Protein AF-A0A4D4L540-F1 (afdb_monomer_lite)

pLDDT: mean 85.65, std 12.13, range [50.94, 97.75]

Structure (mmCIF, N/CA/C/O backbone):
data_AF-A0A4D4L540-F1
#
_entry.id   AF-A0A4D4L540-F1
#
loop_
_atom_site.group_PDB
_atom_site.id
_atom_site.type_symbol
_atom_site.label_atom_id
_atom_site.label_alt_id
_atom_site.label_comp_id
_atom_site.label_asym_id
_atom_site.label_entity_id
_atom_site.label_seq_id
_atom_site.pdbx_PDB_ins_code
_atom_site.Cartn_x
_atom_site.Cartn_y
_atom_site.Cartn_z
_atom_site.occupancy
_atom_site.B_iso_or_equiv
_atom_site.auth_seq_id
_atom_site.auth_comp_id
_atom_site.auth_asym_id
_atom_site.auth_atom_id
_atom_site.pdbx_PDB_model_num
ATOM 1 N N . MET A 1 1 ? -21.948 16.896 33.486 1.00 55.62 1 MET A N 1
ATOM 2 C CA . MET A 1 1 ? -22.134 15.804 32.496 1.00 55.62 1 MET A CA 1
ATOM 3 C C . MET A 1 1 ? -21.204 15.960 31.282 1.00 55.62 1 MET A C 1
ATOM 5 O O . MET A 1 1 ? -21.422 15.302 30.276 1.00 55.62 1 MET A O 1
ATOM 9 N N . GLU A 1 2 ? -20.138 16.765 31.365 1.00 60.41 2 GLU A N 1
ATOM 10 C CA . GLU A 1 2 ? -19.274 17.087 30.211 1.00 60.41 2 GLU A CA 1
ATOM 11 C C . GLU A 1 2 ? -17.996 16.228 30.137 1.00 60.41 2 GLU A C 1
ATOM 13 O O . GLU A 1 2 ? -17.493 15.958 29.051 1.00 60.41 2 GLU A O 1
ATOM 18 N N . GLU A 1 3 ? -17.513 15.701 31.267 1.00 60.41 3 GLU A N 1
ATOM 19 C CA . GLU A 1 3 ? -16.273 14.905 31.336 1.00 60.41 3 GLU A CA 1
ATOM 20 C C . GLU A 1 3 ? -16.337 13.585 30.543 1.00 60.41 3 GLU A C 1
ATOM 22 O O . GLU A 1 3 ? -15.355 13.163 29.931 1.00 60.41 3 GLU A O 1
ATOM 27 N N . HIS A 1 4 ? -17.510 12.945 30.494 1.00 61.41 4 HIS A N 1
ATOM 28 C CA . HIS A 1 4 ? -17.696 11.665 29.802 1.00 61.41 4 HIS A CA 1
ATOM 29 C C . HIS A 1 4 ? -17.673 11.795 28.270 1.00 61.41 4 HIS A C 1
ATOM 31 O O . HIS A 1 4 ? -17.213 10.870 27.597 1.00 61.41 4 HIS A O 1
ATOM 37 N N . GLY A 1 5 ? -18.124 12.930 27.720 1.00 69.56 5 GLY A N 1
ATOM 38 C CA . GLY A 1 5 ? -18.134 13.179 26.273 1.00 69.56 5 GLY A CA 1
ATOM 39 C C . GLY A 1 5 ? -16.718 13.285 25.713 1.00 69.56 5 GLY A C 1
ATOM 40 O O . GLY A 1 5 ? -16.352 12.554 24.795 1.00 69.56 5 GLY A O 1
ATOM 41 N N . VAL A 1 6 ? -15.870 14.072 26.381 1.00 76.88 6 VAL A N 1
ATOM 42 C CA . VAL A 1 6 ? -14.464 14.258 25.993 1.00 76.88 6 VAL A CA 1
ATOM 43 C C . VAL A 1 6 ? -13.676 12.942 26.086 1.00 76.88 6 VAL A C 1
ATOM 45 O O . VAL A 1 6 ? -12.824 12.649 25.242 1.00 76.88 6 VAL A O 1
ATOM 48 N N . LEU A 1 7 ? -13.972 12.105 27.087 1.00 80.31 7 LEU A N 1
ATOM 49 C CA . LEU A 1 7 ? -13.385 10.767 27.237 1.00 80.31 7 LEU A CA 1
ATOM 50 C C . LEU A 1 7 ? -13.793 9.815 26.103 1.00 80.31 7 LEU A C 1
ATOM 52 O O . LEU A 1 7 ? -12.936 9.095 25.580 1.00 80.31 7 LEU A O 1
ATOM 56 N N . ALA A 1 8 ? -15.065 9.829 25.700 1.00 82.69 8 ALA A N 1
ATOM 57 C CA . ALA A 1 8 ? -15.565 9.030 24.585 1.00 82.69 8 ALA A CA 1
ATOM 58 C C . ALA A 1 8 ? -14.953 9.475 23.246 1.00 82.69 8 ALA A C 1
ATOM 60 O O . ALA A 1 8 ? -14.460 8.636 22.493 1.00 82.69 8 ALA A O 1
ATOM 61 N N . GLU A 1 9 ? -14.873 10.782 22.987 1.00 84.56 9 GLU A N 1
ATOM 62 C CA . GLU A 1 9 ? -14.259 11.332 21.772 1.00 84.56 9 GLU A CA 1
ATOM 63 C C . GLU A 1 9 ? -12.766 11.000 21.668 1.00 84.56 9 GLU A C 1
ATOM 65 O O . GLU A 1 9 ? -12.267 10.637 20.600 1.00 84.56 9 GLU A O 1
ATOM 70 N N . ARG A 1 10 ? -12.024 11.083 22.781 1.00 86.50 10 ARG A N 1
ATOM 71 C CA . ARG A 1 10 ? -10.608 10.681 22.807 1.00 86.50 10 ARG A CA 1
ATOM 72 C C . ARG A 1 10 ? -10.441 9.186 22.571 1.00 86.50 10 ARG A C 1
ATOM 74 O O . ARG A 1 10 ? -9.508 8.792 21.873 1.00 86.50 10 ARG A O 1
ATOM 81 N N . ARG A 1 11 ? -11.320 8.359 23.145 1.00 90.81 11 ARG A N 1
ATOM 82 C CA . ARG A 1 11 ? -11.306 6.907 22.930 1.00 90.81 11 ARG A CA 1
ATOM 83 C C . ARG A 1 11 ? -11.603 6.569 21.470 1.00 90.81 11 ARG A C 1
ATOM 85 O O . ARG A 1 11 ? -10.896 5.742 20.910 1.00 90.81 11 ARG A O 1
ATOM 92 N N . MET A 1 12 ? -12.568 7.248 20.850 1.00 93.50 12 MET A N 1
ATOM 93 C CA . MET A 1 12 ? -12.893 7.071 19.435 1.00 93.50 12 MET A CA 1
ATOM 94 C C . MET A 1 12 ? -11.721 7.467 18.533 1.00 93.50 12 MET A C 1
ATOM 96 O O . MET A 1 12 ? -11.335 6.687 17.671 1.00 93.50 12 MET A O 1
ATOM 100 N N . ARG A 1 13 ? -11.094 8.628 18.770 1.00 93.19 13 ARG A N 1
ATOM 101 C CA . ARG A 1 13 ? -9.905 9.056 18.011 1.00 93.19 13 ARG A CA 1
ATOM 102 C C . ARG A 1 13 ? -8.728 8.099 18.163 1.00 93.19 13 ARG A C 1
ATOM 104 O O . ARG A 1 13 ? -8.042 7.827 17.186 1.00 93.19 13 ARG A O 1
ATOM 111 N N . ARG A 1 14 ? -8.502 7.577 19.372 1.00 92.62 14 ARG A N 1
ATOM 112 C CA . ARG A 1 14 ? -7.477 6.552 19.603 1.00 92.62 14 ARG A CA 1
ATOM 113 C C . ARG A 1 14 ? -7.788 5.282 18.814 1.00 92.62 14 ARG A C 1
ATOM 115 O O . ARG A 1 14 ? -6.923 4.819 18.086 1.00 92.62 14 ARG A O 1
ATOM 122 N N . ALA A 1 15 ? -9.008 4.763 18.929 1.00 95.94 15 ALA A N 1
ATOM 123 C CA . ALA A 1 15 ? -9.416 3.555 18.221 1.00 95.94 15 ALA A CA 1
ATOM 124 C C . ALA A 1 15 ? -9.308 3.725 16.697 1.00 95.94 15 ALA A C 1
ATOM 126 O O . ALA A 1 15 ? -8.810 2.835 16.022 1.00 95.94 15 ALA A O 1
ATOM 127 N N . ALA A 1 16 ? -9.703 4.884 16.161 1.00 95.06 16 ALA A N 1
ATOM 128 C CA . ALA A 1 16 ? -9.545 5.193 14.743 1.00 95.06 16 ALA A CA 1
ATOM 129 C C . ALA A 1 16 ? -8.069 5.164 14.313 1.00 95.06 16 ALA A C 1
ATOM 131 O O . ALA A 1 16 ? -7.743 4.508 13.331 1.00 95.06 16 ALA A O 1
ATOM 132 N N . GLY A 1 17 ? -7.174 5.797 15.081 1.00 96.75 17 GLY A N 1
ATOM 133 C CA . GLY A 1 17 ? -5.738 5.778 14.788 1.00 96.75 17 GLY A CA 1
ATOM 134 C C . GLY A 1 17 ? -5.101 4.388 14.913 1.00 96.75 17 GLY A C 1
ATOM 135 O O . GLY A 1 17 ? -4.225 4.038 14.124 1.00 96.75 17 GLY A O 1
ATOM 136 N N . GLU A 1 18 ? -5.551 3.569 15.868 1.00 97.56 18 GLU A N 1
ATOM 137 C CA . GLU A 1 18 ? -5.122 2.170 16.000 1.00 97.56 18 GLU A CA 1
ATOM 138 C C . GLU A 1 18 ? -5.559 1.343 14.783 1.00 97.56 18 GLU A C 1
ATOM 14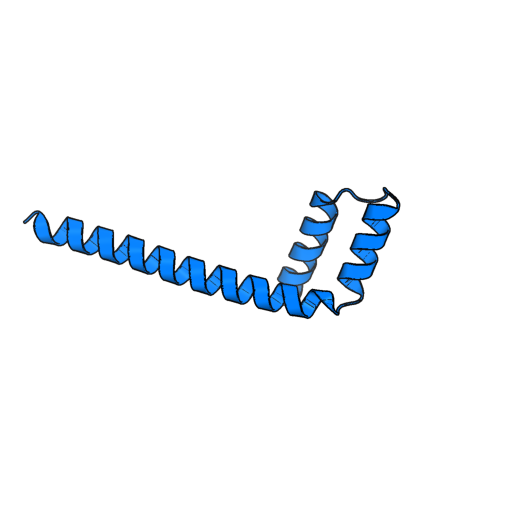0 O O . GLU A 1 18 ? -4.731 0.666 14.175 1.00 97.56 18 GLU A O 1
ATOM 145 N N . VAL A 1 19 ? -6.831 1.448 14.382 1.00 97.12 19 VAL A N 1
ATOM 146 C CA . VAL A 1 19 ? -7.369 0.764 13.195 1.00 97.12 19 VAL A CA 1
ATOM 147 C C . VAL A 1 19 ? -6.639 1.201 11.926 1.00 97.12 19 VAL A C 1
ATOM 149 O O . VAL A 1 19 ? -6.242 0.348 11.137 1.00 97.12 19 VAL A O 1
ATOM 152 N N . GLU A 1 20 ? -6.416 2.503 11.741 1.00 97.00 20 GLU A N 1
ATOM 153 C CA . GLU A 1 20 ? -5.674 3.041 10.596 1.00 97.00 20 GLU A CA 1
ATOM 154 C C . GLU A 1 20 ? -4.242 2.497 10.552 1.00 97.00 20 GLU A C 1
ATOM 156 O O . GLU A 1 20 ? -3.797 2.006 9.515 1.00 97.00 20 GLU A O 1
ATOM 161 N N . THR A 1 21 ? -3.538 2.508 11.687 1.00 97.38 21 THR A N 1
ATOM 162 C CA . THR A 1 21 ? -2.165 1.990 11.782 1.00 97.38 21 THR A CA 1
ATOM 163 C C . THR A 1 21 ? -2.104 0.511 11.410 1.00 97.38 21 THR A C 1
ATOM 165 O O . THR A 1 21 ? -1.242 0.105 10.627 1.00 97.38 21 THR A O 1
ATOM 168 N N . ILE A 1 22 ? -3.027 -0.296 11.942 1.00 96.69 22 ILE A N 1
ATOM 169 C CA . ILE A 1 22 ? -3.113 -1.730 11.643 1.00 96.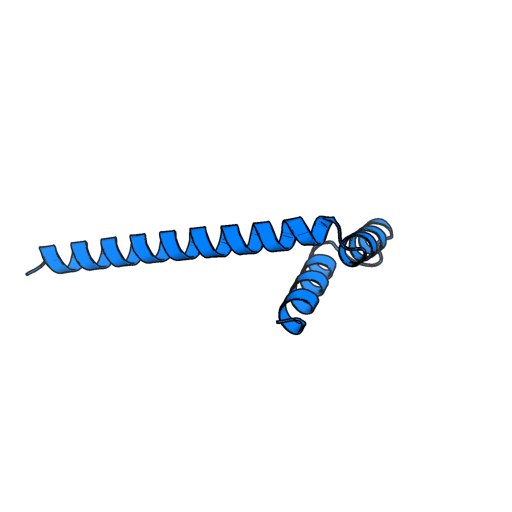69 22 ILE A CA 1
ATOM 170 C C . ILE A 1 22 ? -3.387 -1.941 10.150 1.00 96.69 22 ILE A C 1
ATOM 172 O O . ILE A 1 22 ? -2.683 -2.715 9.503 1.00 96.69 22 ILE A O 1
ATOM 176 N N . ALA A 1 23 ? -4.362 -1.224 9.588 1.00 93.94 23 ALA A N 1
ATOM 177 C CA . ALA A 1 23 ? -4.741 -1.353 8.186 1.00 93.94 23 ALA A CA 1
ATOM 178 C C . ALA A 1 23 ? -3.596 -0.965 7.234 1.00 93.94 23 ALA A C 1
ATOM 180 O O . ALA A 1 23 ? -3.290 -1.712 6.305 1.00 93.94 23 ALA A O 1
ATOM 181 N N . VAL A 1 24 ? -2.921 0.163 7.482 1.00 94.69 24 VAL A N 1
ATOM 182 C CA . VAL A 1 24 ? -1.779 0.616 6.669 1.00 94.69 24 VAL A CA 1
ATOM 183 C C . VAL A 1 24 ? -0.600 -0.348 6.780 1.00 94.69 24 VAL A C 1
ATOM 185 O O . VAL A 1 24 ? 0.070 -0.602 5.780 1.00 94.69 24 VAL A O 1
ATOM 188 N N . THR A 1 25 ? -0.347 -0.904 7.967 1.00 93.88 25 THR A N 1
ATOM 189 C CA . THR A 1 25 ? 0.726 -1.891 8.166 1.00 93.88 25 THR A CA 1
ATOM 190 C C . THR A 1 25 ? 0.447 -3.157 7.360 1.00 93.88 25 THR A C 1
ATOM 192 O O . THR A 1 25 ? 1.284 -3.546 6.550 1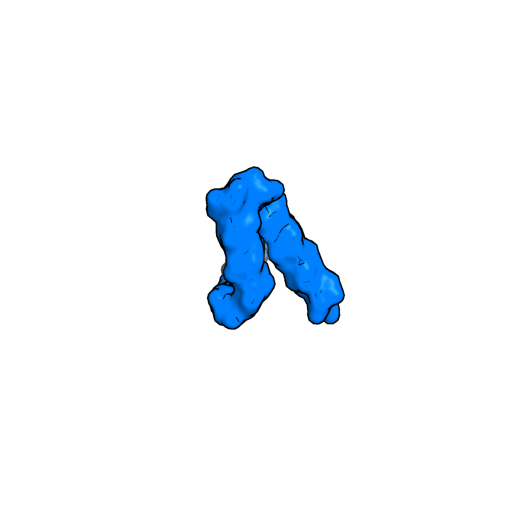.00 93.88 25 THR A O 1
ATOM 195 N N . ALA A 1 26 ? -0.758 -3.722 7.478 1.00 89.56 26 ALA A N 1
ATOM 196 C CA . ALA A 1 26 ? -1.155 -4.906 6.718 1.00 89.56 26 ALA A CA 1
ATOM 197 C C . ALA A 1 26 ? -1.115 -4.666 5.197 1.00 89.56 26 ALA A C 1
ATOM 199 O O . ALA A 1 26 ? -0.666 -5.521 4.433 1.00 89.56 26 ALA A O 1
ATOM 200 N N . LEU A 1 27 ? -1.544 -3.483 4.737 1.00 88.50 27 LEU A N 1
ATOM 201 C CA . LEU A 1 27 ? -1.471 -3.122 3.320 1.00 88.50 27 LEU A CA 1
ATOM 202 C C . LEU A 1 27 ? -0.019 -3.042 2.829 1.00 88.50 27 LEU A C 1
ATOM 204 O O . LEU A 1 27 ? 0.288 -3.532 1.745 1.00 88.50 27 LEU A O 1
ATOM 208 N N . ARG A 1 28 ? 0.883 -2.455 3.624 1.00 87.00 28 ARG A N 1
ATOM 209 C CA . ARG A 1 28 ? 2.312 -2.370 3.291 1.00 87.00 28 ARG A CA 1
ATOM 210 C C . ARG A 1 28 ? 2.973 -3.740 3.215 1.00 87.00 28 ARG A C 1
ATOM 212 O O . ARG A 1 28 ? 3.758 -3.952 2.299 1.00 87.00 28 ARG A O 1
ATOM 219 N N . GLU A 1 29 ? 2.651 -4.650 4.129 1.00 87.31 29 GLU A N 1
ATOM 220 C CA . GLU A 1 29 ? 3.153 -6.030 4.085 1.00 87.31 29 GLU A CA 1
ATOM 221 C C . GLU A 1 29 ? 2.703 -6.732 2.800 1.00 87.31 29 GLU A C 1
ATOM 223 O O . GLU A 1 29 ? 3.533 -7.248 2.056 1.00 87.31 29 GLU A O 1
ATOM 228 N N . ARG A 1 30 ? 1.414 -6.622 2.457 1.00 83.19 30 ARG A N 1
ATOM 229 C CA . ARG A 1 30 ? 0.864 -7.188 1.217 1.00 83.19 30 ARG A CA 1
ATOM 230 C C . ARG A 1 30 ? 1.519 -6.605 -0.042 1.00 83.19 30 ARG A C 1
ATOM 232 O O . ARG A 1 30 ? 1.747 -7.333 -1.002 1.00 83.19 30 ARG A O 1
ATOM 239 N N . ILE A 1 31 ? 1.835 -5.308 -0.056 1.00 80.94 31 ILE A N 1
ATOM 240 C CA . ILE A 1 31 ? 2.588 -4.675 -1.155 1.00 80.94 31 ILE A CA 1
ATOM 241 C C . ILE A 1 31 ? 4.051 -5.155 -1.179 1.00 80.94 31 ILE A C 1
ATOM 243 O O . ILE A 1 31 ? 4.621 -5.325 -2.256 1.00 80.94 31 ILE A O 1
ATOM 247 N N . GLY A 1 32 ? 4.665 -5.379 -0.014 1.00 78.69 32 GLY A N 1
ATOM 248 C CA . GLY A 1 32 ? 6.018 -5.926 0.110 1.00 78.69 32 GLY A CA 1
ATOM 249 C C . GLY A 1 32 ? 6.149 -7.314 -0.518 1.00 78.69 32 GLY A C 1
ATOM 250 O O . GLY A 1 32 ? 7.095 -7.553 -1.266 1.00 78.69 32 GLY A O 1
ATOM 251 N N . ASP A 1 33 ? 5.158 -8.182 -0.313 1.00 77.81 33 ASP A N 1
ATOM 252 C CA . ASP A 1 33 ? 5.091 -9.494 -0.973 1.00 77.81 33 ASP A CA 1
ATOM 253 C C . ASP A 1 33 ? 4.983 -9.366 -2.506 1.00 77.81 33 ASP A C 1
ATOM 255 O O . ASP A 1 33 ? 5.579 -10.144 -3.254 1.00 77.81 33 ASP A O 1
ATOM 259 N N . LEU A 1 34 ? 4.287 -8.331 -2.992 1.00 71.56 34 LEU A N 1
ATOM 260 C CA . LEU A 1 34 ? 4.155 -8.018 -4.420 1.00 71.56 34 LEU A CA 1
ATOM 261 C C . LEU A 1 34 ? 5.444 -7.505 -5.070 1.00 71.56 34 LEU A C 1
ATOM 263 O O . LEU A 1 34 ? 5.568 -7.590 -6.290 1.00 71.56 34 LEU A O 1
ATOM 267 N N . HIS A 1 35 ? 6.421 -7.008 -4.308 1.00 64.06 35 HIS A N 1
ATOM 268 C CA . HIS A 1 35 ? 7.715 -6.609 -4.876 1.00 64.06 35 HIS A CA 1
ATOM 269 C C . HIS A 1 35 ? 8.477 -7.792 -5.501 1.00 64.06 35 HIS A C 1
ATOM 271 O O . HIS A 1 35 ? 9.345 -7.585 -6.347 1.00 64.06 35 HIS A O 1
ATOM 277 N N . GLY A 1 36 ? 8.128 -9.028 -5.122 1.00 64.31 36 GLY A N 1
ATOM 278 C CA . GLY A 1 36 ? 8.598 -10.258 -5.764 1.00 64.31 36 GLY A CA 1
ATOM 279 C C . GLY A 1 36 ? 7.740 -10.739 -6.945 1.00 64.31 36 GLY A C 1
ATOM 280 O O . GLY A 1 36 ? 8.094 -11.736 -7.576 1.00 64.31 36 GLY A O 1
ATOM 281 N N . ASP A 1 37 ? 6.622 -10.073 -7.254 1.00 69.12 37 ASP A N 1
ATOM 282 C CA . ASP A 1 37 ? 5.697 -10.453 -8.325 1.00 69.12 37 ASP A CA 1
ATOM 283 C C . ASP A 1 37 ? 6.129 -9.845 -9.673 1.00 69.12 37 ASP A C 1
ATOM 285 O O . ASP A 1 37 ? 6.452 -8.660 -9.796 1.00 69.12 37 ASP A O 1
ATOM 289 N N . ARG A 1 38 ? 6.064 -10.661 -10.731 1.00 78.06 38 ARG A N 1
ATOM 290 C CA . ARG A 1 38 ? 6.326 -10.257 -12.122 1.00 78.06 38 ARG A CA 1
ATOM 291 C C . ARG A 1 38 ? 5.464 -9.076 -12.567 1.00 78.06 38 ARG A C 1
ATOM 293 O O . ARG A 1 38 ? 5.883 -8.331 -13.449 1.00 78.06 38 ARG A O 1
ATOM 300 N N . ARG A 1 39 ? 4.279 -8.890 -11.974 1.00 82.06 39 ARG A N 1
ATOM 301 C CA . ARG A 1 39 ? 3.375 -7.777 -12.311 1.00 82.06 39 ARG A CA 1
ATOM 302 C C . ARG A 1 39 ? 3.962 -6.408 -11.980 1.00 82.06 39 ARG A C 1
ATOM 304 O O . ARG A 1 39 ? 3.863 -5.506 -12.808 1.00 82.06 39 ARG A O 1
ATOM 311 N N . LEU A 1 40 ? 4.594 -6.252 -10.813 1.00 87.12 40 LEU A N 1
ATOM 312 C CA . LEU A 1 40 ? 5.209 -4.976 -10.444 1.00 87.12 40 LEU A CA 1
ATOM 313 C C . LEU A 1 40 ? 6.386 -4.651 -11.369 1.00 87.12 40 LEU A C 1
ATOM 315 O O . LEU A 1 40 ? 6.523 -3.512 -11.808 1.00 87.12 40 LEU A O 1
ATOM 319 N N . GLY A 1 41 ? 7.186 -5.665 -11.717 1.00 89.38 41 GLY A N 1
ATOM 320 C CA . GLY A 1 41 ? 8.271 -5.527 -12.689 1.00 89.38 41 GLY A CA 1
ATOM 321 C C . GLY A 1 41 ? 7.775 -5.036 -14.052 1.00 89.38 41 GLY A C 1
ATOM 322 O O . GLY A 1 41 ? 8.290 -4.050 -14.567 1.00 89.38 41 GLY A O 1
ATOM 323 N N . ALA A 1 42 ? 6.715 -5.648 -14.588 1.00 91.06 42 ALA A N 1
ATOM 324 C CA . ALA A 1 42 ? 6.135 -5.248 -15.872 1.00 91.06 42 ALA A CA 1
ATOM 325 C C . ALA A 1 42 ? 5.590 -3.805 -15.863 1.00 91.06 42 ALA A C 1
ATOM 327 O O . ALA A 1 42 ? 5.756 -3.070 -16.835 1.00 91.06 42 ALA A O 1
ATOM 328 N N . LEU A 1 43 ? 4.957 -3.375 -14.766 1.00 92.62 43 LEU A N 1
ATOM 329 C CA . LEU A 1 43 ? 4.504 -1.987 -14.618 1.00 92.62 43 LEU A CA 1
ATOM 330 C C . LEU A 1 43 ? 5.686 -1.013 -14.533 1.00 92.62 43 LEU A C 1
ATOM 332 O O . LEU A 1 43 ? 5.658 0.031 -15.180 1.00 92.62 43 LEU A O 1
ATOM 336 N N . ALA A 1 44 ? 6.744 -1.363 -13.799 1.00 93.00 44 ALA A N 1
ATOM 337 C CA . ALA A 1 44 ? 7.951 -0.546 -13.715 1.00 93.00 44 ALA A CA 1
ATOM 338 C C . ALA A 1 44 ? 8.649 -0.402 -15.080 1.00 93.00 44 ALA A C 1
ATOM 340 O O . ALA A 1 44 ? 9.068 0.699 -15.436 1.00 93.00 44 ALA A O 1
ATOM 341 N N . GLU A 1 45 ? 8.724 -1.477 -15.869 1.00 95.25 45 GLU A N 1
ATOM 342 C CA . GLU A 1 45 ? 9.254 -1.442 -17.239 1.00 95.25 45 GLU A CA 1
ATOM 343 C C . GLU A 1 45 ? 8.452 -0.489 -18.134 1.00 95.25 45 GLU A C 1
ATOM 345 O O . GLU A 1 45 ? 9.042 0.365 -18.796 1.00 95.25 45 GLU A O 1
ATOM 350 N N . ARG A 1 46 ? 7.113 -0.565 -18.096 1.00 96.44 46 ARG A N 1
ATOM 351 C CA . ARG A 1 46 ? 6.222 0.341 -18.848 1.00 96.44 46 ARG A CA 1
ATOM 352 C C . ARG A 1 46 ? 6.400 1.804 -18.438 1.00 96.44 46 ARG A C 1
ATOM 354 O O . ARG A 1 46 ? 6.385 2.684 -19.298 1.00 96.44 46 ARG A O 1
ATOM 361 N N . VAL A 1 47 ? 6.613 2.073 -17.148 1.00 97.44 47 VAL A N 1
ATOM 362 C CA . VAL A 1 47 ? 6.891 3.431 -16.650 1.00 97.44 47 VAL A CA 1
ATOM 363 C C . VAL A 1 47 ? 8.234 3.948 -17.160 1.00 97.44 47 VAL A C 1
ATOM 365 O O . VAL A 1 47 ? 8.316 5.071 -17.652 1.00 97.44 47 VAL A O 1
ATOM 368 N N . VAL A 1 48 ? 9.289 3.131 -17.102 1.00 97.75 48 VAL A N 1
ATOM 369 C CA . VAL A 1 48 ? 10.618 3.506 -17.619 1.00 97.75 48 VAL A CA 1
ATOM 370 C C . VAL A 1 48 ? 10.599 3.700 -19.139 1.00 97.75 48 VAL A C 1
ATOM 372 O O . VAL A 1 48 ? 11.288 4.583 -19.648 1.00 97.75 48 VAL A O 1
ATOM 375 N N . ALA A 1 49 ? 9.788 2.924 -19.861 1.00 97.25 49 ALA A N 1
ATOM 376 C CA . ALA A 1 49 ? 9.575 3.075 -21.299 1.00 97.25 49 ALA A CA 1
ATOM 377 C C . ALA A 1 49 ? 8.748 4.322 -21.675 1.00 97.25 49 ALA A C 1
ATOM 379 O O . ALA A 1 49 ? 8.696 4.687 -22.849 1.00 97.25 49 ALA A O 1
ATOM 380 N N . GLY A 1 50 ? 8.118 4.991 -20.702 1.00 96.94 50 GLY A N 1
ATOM 381 C CA . GLY A 1 50 ? 7.247 6.145 -20.932 1.00 96.94 50 GLY A CA 1
ATOM 382 C C . GLY A 1 50 ? 5.864 5.786 -21.482 1.00 96.94 50 GLY A C 1
ATOM 383 O O . GLY A 1 50 ? 5.159 6.663 -21.975 1.00 96.94 50 GLY A O 1
ATOM 384 N N . GLU A 1 51 ? 5.472 4.512 -21.411 1.00 97.00 51 GLU A N 1
ATOM 385 C CA . GLU A 1 51 ? 4.145 4.038 -21.824 1.00 97.00 51 GLU A CA 1
ATOM 386 C C . GLU A 1 51 ? 3.074 4.331 -20.769 1.00 97.00 51 GLU A C 1
ATOM 388 O O . GLU A 1 51 ? 1.904 4.511 -21.103 1.00 97.00 51 GLU A O 1
ATOM 393 N N . LEU A 1 52 ? 3.481 4.380 -19.499 1.00 96.56 52 LEU A N 1
ATOM 394 C CA . LEU A 1 52 ? 2.651 4.760 -18.364 1.00 96.56 52 LEU A CA 1
ATOM 395 C C . LEU A 1 52 ? 3.360 5.805 -17.513 1.00 96.56 52 LEU A C 1
ATOM 397 O O . LEU A 1 52 ? 4.580 5.781 -17.361 1.00 96.56 52 LEU A O 1
ATOM 401 N N . ASP A 1 53 ? 2.587 6.679 -16.881 1.00 96.50 53 ASP A N 1
ATOM 402 C CA . ASP A 1 53 ? 3.095 7.467 -15.769 1.00 96.50 53 ASP A CA 1
ATOM 403 C C . ASP A 1 53 ? 2.981 6.680 -1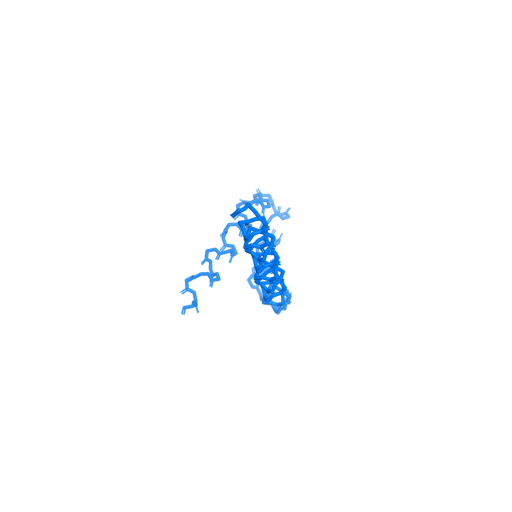4.440 1.00 96.50 53 ASP A C 1
ATOM 405 O O . ASP A 1 53 ? 2.200 5.725 -14.337 1.00 96.50 53 ASP A O 1
ATOM 409 N N . PRO A 1 54 ? 3.740 7.068 -13.398 1.00 93.94 54 PRO A N 1
ATOM 410 C CA . PRO A 1 54 ? 3.746 6.364 -12.117 1.00 93.94 54 PRO A CA 1
ATOM 411 C C . PRO A 1 54 ? 2.388 6.287 -11.406 1.00 93.94 54 PRO A C 1
ATOM 413 O O . PRO A 1 54 ? 2.158 5.327 -10.673 1.00 93.94 54 PRO A O 1
ATOM 416 N N . TYR A 1 55 ? 1.500 7.269 -11.590 1.00 94.62 55 TYR A N 1
ATOM 417 C CA . TYR A 1 55 ? 0.180 7.257 -10.961 1.00 94.62 55 TYR A CA 1
ATOM 418 C C . TYR A 1 55 ? -0.737 6.261 -11.658 1.00 94.62 55 TYR A C 1
ATOM 420 O O . TYR A 1 55 ? -1.333 5.425 -10.985 1.00 94.62 55 TYR A O 1
ATOM 428 N N . THR A 1 56 ? -0.765 6.262 -12.993 1.00 95.94 56 THR A N 1
ATOM 429 C CA . THR A 1 56 ? -1.545 5.268 -13.745 1.00 95.94 56 THR A CA 1
ATOM 430 C C . THR A 1 56 ? -1.059 3.842 -13.461 1.00 95.94 56 THR A C 1
ATOM 432 O O . THR A 1 56 ? -1.867 2.941 -13.247 1.00 95.94 56 THR A O 1
ATOM 435 N N . ALA A 1 57 ? 0.257 3.622 -13.374 1.00 94.06 57 ALA A N 1
ATOM 436 C CA . ALA A 1 57 ? 0.806 2.316 -13.004 1.00 94.06 57 ALA A CA 1
ATOM 437 C C . ALA A 1 57 ? 0.414 1.885 -11.577 1.00 94.06 57 ALA A C 1
ATOM 439 O O . ALA A 1 57 ? 0.149 0.705 -11.339 1.00 94.06 57 ALA A O 1
ATOM 440 N N . ALA A 1 58 ? 0.358 2.825 -10.629 1.00 91.69 58 ALA A N 1
ATOM 441 C CA . ALA A 1 58 ? -0.106 2.551 -9.272 1.00 91.69 58 ALA A CA 1
ATOM 442 C C . ALA A 1 58 ? -1.603 2.204 -9.235 1.00 91.69 58 ALA A C 1
ATOM 444 O O . ALA A 1 58 ? -1.979 1.256 -8.546 1.00 91.69 58 ALA A O 1
ATOM 445 N N . ASP A 1 59 ? -2.439 2.907 -10.000 1.00 92.44 59 ASP A N 1
ATOM 446 C CA . ASP A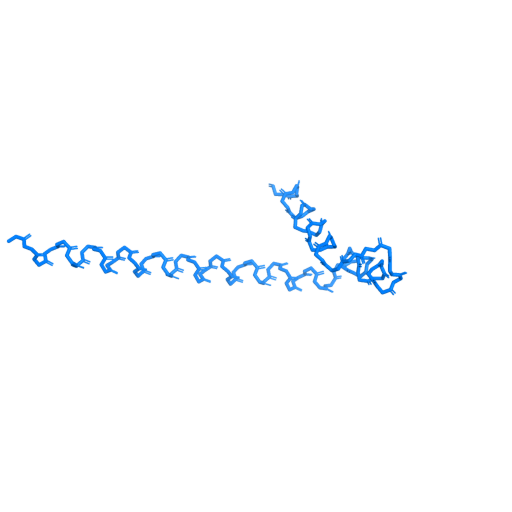 1 59 ? -3.871 2.611 -10.105 1.00 92.44 59 ASP A CA 1
ATOM 447 C C . ASP A 1 59 ? -4.117 1.220 -10.709 1.00 92.44 59 ASP A C 1
ATOM 449 O O . ASP A 1 59 ? -4.903 0.447 -10.160 1.00 92.44 59 ASP A O 1
ATOM 453 N N . GLU A 1 60 ? -3.396 0.851 -11.778 1.00 91.62 60 GLU A N 1
ATOM 454 C CA . GLU A 1 60 ? -3.456 -0.501 -12.358 1.00 91.62 60 GLU A CA 1
ATOM 455 C C . GLU A 1 60 ? -3.056 -1.576 -11.331 1.00 91.62 60 GLU A C 1
ATOM 457 O O . GLU A 1 60 ? -3.707 -2.621 -11.226 1.00 91.62 60 GLU A O 1
ATOM 462 N N . LEU A 1 61 ? -2.008 -1.318 -10.539 1.00 87.75 61 LEU A N 1
ATOM 463 C CA . LEU A 1 61 ? -1.565 -2.231 -9.487 1.00 87.75 61 LEU A CA 1
ATOM 464 C C . LEU A 1 61 ? -2.641 -2.410 -8.407 1.00 87.75 61 LEU A C 1
ATOM 466 O O . LEU A 1 61 ? -2.946 -3.541 -8.026 1.00 87.75 61 LEU A O 1
ATOM 470 N N . VAL A 1 62 ? -3.228 -1.312 -7.924 1.00 87.31 62 VAL A N 1
ATOM 471 C CA . VAL A 1 62 ? -4.272 -1.337 -6.890 1.00 87.31 62 VAL A CA 1
ATOM 472 C C . VAL A 1 62 ? -5.530 -2.037 -7.398 1.00 87.31 62 VAL A C 1
ATOM 474 O O . VAL A 1 62 ? -6.057 -2.902 -6.695 1.00 87.31 62 VAL A O 1
ATOM 477 N N . ALA A 1 63 ? -5.974 -1.737 -8.621 1.00 88.00 63 ALA A N 1
ATOM 478 C CA . ALA A 1 63 ? -7.129 -2.386 -9.237 1.00 88.00 63 ALA A CA 1
ATOM 479 C C . ALA A 1 63 ? -6.942 -3.912 -9.285 1.00 88.00 63 ALA A C 1
ATOM 481 O O . ALA A 1 63 ? -7.758 -4.662 -8.739 1.00 88.00 63 ALA A O 1
ATOM 482 N N . ALA A 1 64 ? -5.788 -4.365 -9.786 1.00 83.25 64 ALA A N 1
ATOM 483 C CA . ALA A 1 64 ? -5.448 -5.782 -9.858 1.00 83.25 64 ALA A CA 1
ATOM 484 C C . ALA A 1 64 ? -5.353 -6.471 -8.480 1.00 83.25 64 ALA A C 1
ATOM 486 O O . ALA A 1 64 ? -5.500 -7.693 -8.387 1.00 83.25 64 ALA A O 1
ATOM 487 N N . MET A 1 65 ? -5.087 -5.728 -7.400 1.00 78.25 65 MET A N 1
ATOM 488 C CA . MET A 1 65 ? -5.111 -6.254 -6.030 1.00 78.25 65 MET A CA 1
ATOM 489 C C . MET A 1 65 ? -6.534 -6.368 -5.474 1.00 78.25 65 MET A C 1
ATOM 491 O O . MET A 1 65 ? -6.815 -7.304 -4.722 1.00 78.25 65 MET A O 1
ATOM 495 N N . THR A 1 66 ? -7.418 -5.430 -5.810 1.00 79.06 66 THR A N 1
ATOM 496 C CA . THR A 1 66 ? -8.815 -5.442 -5.351 1.00 79.06 66 THR A CA 1
ATOM 497 C C . THR A 1 66 ? -9.681 -6.466 -6.076 1.00 79.06 66 THR A C 1
ATOM 499 O O . THR A 1 66 ? -10.593 -7.006 -5.465 1.00 79.06 66 THR A O 1
ATOM 502 N N . GLU 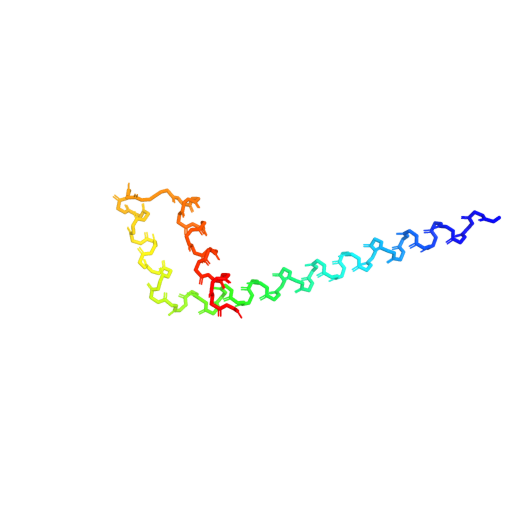A 1 67 ? -9.371 -6.796 -7.331 1.00 72.31 67 GLU A N 1
ATOM 503 C CA . GLU A 1 67 ? -10.109 -7.805 -8.108 1.00 72.31 67 GLU A CA 1
ATOM 504 C C . GLU A 1 67 ? -9.751 -9.257 -7.736 1.00 72.31 67 GLU A C 1
ATOM 506 O O . GLU A 1 67 ? -10.448 -10.187 -8.133 1.00 72.31 67 GLU A O 1
ATOM 511 N N . GLN A 1 68 ? -8.663 -9.470 -6.986 1.00 57.78 68 GLN A N 1
ATOM 512 C CA . GLN A 1 68 ? -8.188 -10.799 -6.568 1.00 57.78 68 GLN A CA 1
ATOM 513 C C . GLN A 1 68 ? -8.570 -11.179 -5.123 1.00 57.78 68 GLN A C 1
ATOM 515 O O . GLN A 1 68 ? -8.086 -12.196 -4.624 1.00 57.78 68 GLN A O 1
ATOM 520 N N . GLY A 1 69 ? -9.385 -10.367 -4.438 1.00 50.94 69 GLY A N 1
ATOM 521 C CA . GLY A 1 69 ? -9.926 -10.650 -3.098 1.00 50.94 69 GLY A CA 1
ATOM 522 C C . GLY A 1 69 ? -11.371 -11.119 -3.151 1.00 50.94 69 GLY A C 1
ATOM 523 O O . GLY A 1 69 ? -11.724 -11.970 -2.306 1.00 50.94 69 GLY A O 1
#

Organism: Streptomyces violaceusniger (NCBI:txid68280)

Foldseek 3Di:
DVPVVVVVVVVVVVVVVVVVVVVVVVVVVVVVVCVPPVLLVVLVVCCVVVVDPPVVSVVVVVVVVVVVD

Secondary structure (DSSP, 8-state):
--HHHHHHHHHHHHHHHHHHHHHHHHHHHHHHHHTTSHHHHHHHHHHHTTSS-HHHHHHHHHHHHHTT-

Radius of gyration: 19.07 Å; chains: 1; bounding box: 33×28×54 Å

Sequence (69 aa):
MEEHGVLAERRMRRAAGEVETIAVTALRERIGDLHGDRRLGALAERVVAGELDPYTAADELVAAMTEQG